Protein AF-A0A6A6XU11-F1 (afdb_monomer)

Solvent-accessible surface area (backbone atoms only — not comparable to full-atom values): 5504 Å² total; per-residue (Å²): 134,88,88,62,97,58,97,69,97,57,84,58,50,97,93,47,85,84,81,89,80,61,75,74,40,26,73,40,48,65,50,73,58,97,88,42,81,41,68,56,31,68,70,41,20,57,46,39,59,52,51,56,60,64,49,46,58,41,48,76,72,59,78,46,75,78,77,90,79,84,86,60,70,72,63,73,80,48,43,88,94,106

Sequence (82 aa):
QVVTLLPTDAWPRKDVEAIAVLAYTTFGEAFSIFGIEFPPMTSHFNFGVKFWKQCSEPLTSGQINTHPVALRSGGLSGIPNG

pLDDT: mean 91.04, std 8.43, range [54.69, 97.81]

Organism: NCBI:txid1314802

Mean predicted aligned error: 6.32 Å

Radius of gyration: 18.17 Å; Cα contacts (8 Å, |Δi|>4): 49; chains: 1; bounding box: 36×34×47 Å

Structure (mmCIF, N/CA/C/O backbone):
data_AF-A0A6A6XU11-F1
#
_entry.id   AF-A0A6A6XU11-F1
#
loop_
_atom_site.group_PDB
_atom_site.id
_atom_site.type_symbol
_atom_site.label_atom_id
_atom_site.label_alt_id
_atom_site.label_comp_id
_atom_site.label_asym_id
_atom_site.label_entity_id
_atom_site.label_seq_id
_atom_site.pdbx_PDB_ins_code
_atom_site.Cartn_x
_atom_site.Cartn_y
_atom_site.Cartn_z
_atom_site.occupancy
_atom_site.B_iso_or_equiv
_atom_site.auth_seq_id
_atom_site.auth_comp_id
_atom_site.auth_asym_id
_atom_site.auth_atom_id
_atom_site.pdbx_PDB_model_num
ATOM 1 N N . GLN A 1 1 ? 7.589 -25.373 -6.910 1.00 56.62 1 GLN A N 1
ATOM 2 C CA . GLN A 1 1 ? 6.238 -25.323 -7.506 1.00 56.62 1 GLN A CA 1
ATOM 3 C C . GLN A 1 1 ? 5.756 -23.890 -7.392 1.00 56.62 1 GLN A C 1
ATOM 5 O O . GLN A 1 1 ? 5.764 -23.365 -6.287 1.00 56.62 1 GLN A O 1
ATOM 10 N N . VAL A 1 2 ? 5.450 -23.223 -8.503 1.00 62.69 2 VAL A N 1
ATOM 11 C CA . VAL A 1 2 ? 4.899 -21.864 -8.440 1.00 62.69 2 VAL A CA 1
ATOM 12 C C . VAL A 1 2 ? 3.405 -21.997 -8.174 1.00 62.69 2 VAL A C 1
ATOM 14 O O . VAL A 1 2 ? 2.704 -22.666 -8.929 1.00 62.69 2 VAL A O 1
ATOM 17 N N . VAL A 1 3 ? 2.931 -21.402 -7.083 1.00 67.88 3 VAL A N 1
ATOM 18 C CA . VAL A 1 3 ? 1.501 -21.351 -6.776 1.00 67.88 3 VAL A CA 1
ATOM 19 C C . VAL A 1 3 ? 0.928 -20.139 -7.495 1.00 67.88 3 VAL A C 1
ATOM 21 O O . VAL A 1 3 ? 1.271 -19.001 -7.188 1.00 67.88 3 VAL A O 1
ATOM 24 N N . THR A 1 4 ? 0.082 -20.393 -8.481 1.00 80.44 4 THR A N 1
ATOM 25 C CA . THR A 1 4 ? -0.689 -19.372 -9.194 1.00 80.44 4 THR A CA 1
ATOM 26 C C . THR A 1 4 ? -2.165 -19.727 -9.085 1.00 80.44 4 THR A C 1
ATOM 28 O O . THR A 1 4 ? -2.506 -20.892 -8.889 1.00 80.44 4 THR A O 1
ATOM 31 N N . LEU A 1 5 ? -3.047 -18.724 -9.148 1.00 82.50 5 LEU A N 1
ATOM 32 C CA . LEU A 1 5 ? -4.489 -18.947 -8.995 1.00 82.50 5 LEU A CA 1
ATOM 33 C C . LEU A 1 5 ? -5.062 -19.803 -10.137 1.00 82.50 5 LEU A C 1
ATOM 35 O O . LEU A 1 5 ? -5.937 -20.632 -9.909 1.00 82.50 5 LEU A O 1
ATOM 39 N N . LEU A 1 6 ? -4.562 -19.595 -11.357 1.00 85.62 6 LEU A N 1
ATOM 40 C CA . LEU A 1 6 ? -4.940 -20.336 -12.558 1.00 85.62 6 LEU A CA 1
ATOM 41 C C . LEU A 1 6 ? -3.729 -21.128 -13.066 1.00 85.62 6 LEU A C 1
ATOM 43 O O . LEU A 1 6 ? -2.617 -20.613 -12.946 1.00 85.62 6 LEU A O 1
ATOM 47 N N . PRO A 1 7 ? -3.911 -22.325 -13.660 1.00 85.62 7 PRO A N 1
ATOM 48 C CA . PRO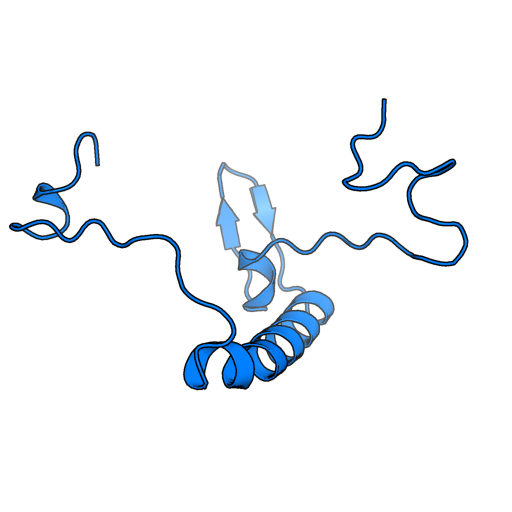 A 1 7 ? -2.812 -23.079 -14.257 1.00 85.62 7 PRO A CA 1
ATOM 49 C C . PRO A 1 7 ? -1.985 -22.211 -15.213 1.00 85.62 7 PRO A C 1
ATOM 51 O O . PRO A 1 7 ? -2.539 -21.522 -16.068 1.00 85.62 7 PRO A O 1
ATOM 54 N N . THR A 1 8 ? -0.662 -22.241 -15.062 1.00 83.44 8 THR A N 1
ATOM 55 C CA . THR A 1 8 ? 0.273 -21.489 -15.905 1.00 83.44 8 THR A CA 1
ATOM 56 C C . THR A 1 8 ? 1.506 -22.327 -16.207 1.00 83.44 8 THR A C 1
ATOM 58 O O . THR A 1 8 ? 1.986 -23.068 -15.347 1.00 83.44 8 THR A O 1
ATOM 61 N N . ASP A 1 9 ? 2.053 -22.155 -17.408 1.00 87.06 9 ASP A N 1
ATOM 62 C CA . ASP A 1 9 ? 3.275 -22.838 -17.846 1.00 87.06 9 ASP A CA 1
ATOM 63 C C . ASP A 1 9 ? 4.552 -22.134 -17.349 1.00 87.06 9 ASP A C 1
ATOM 65 O O . ASP A 1 9 ? 5.632 -22.723 -17.344 1.00 87.06 9 ASP A 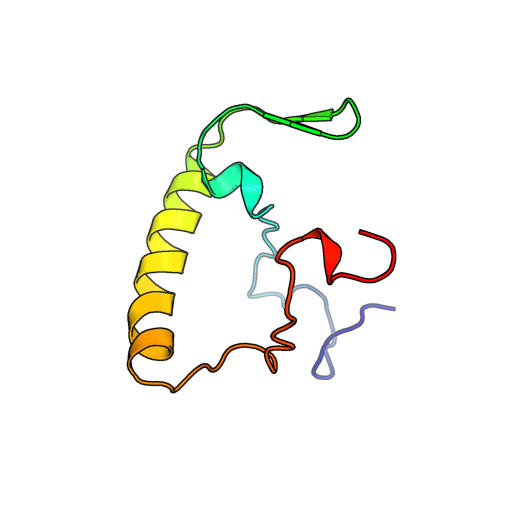O 1
ATOM 69 N N . ALA A 1 10 ? 4.451 -20.860 -16.943 1.00 87.44 10 ALA A N 1
ATOM 70 C CA . ALA A 1 10 ? 5.575 -20.047 -16.471 1.00 87.44 10 ALA A CA 1
ATOM 71 C C . ALA A 1 10 ? 5.140 -18.966 -15.465 1.00 87.44 10 ALA A C 1
ATOM 73 O O . ALA A 1 10 ? 3.977 -18.548 -15.441 1.00 87.44 10 ALA A O 1
ATOM 74 N N . TRP A 1 11 ? 6.092 -18.494 -14.652 1.00 85.38 11 TRP A N 1
ATOM 75 C CA . TRP A 1 11 ? 5.908 -17.356 -13.751 1.00 85.38 11 TRP A CA 1
ATOM 76 C C . TRP A 1 11 ? 7.126 -16.417 -13.746 1.00 85.38 11 TRP A C 1
ATOM 78 O O . TRP A 1 11 ? 8.233 -16.887 -13.471 1.00 85.38 11 TRP A O 1
ATOM 88 N N . PRO A 1 12 ? 6.927 -15.107 -13.992 1.00 90.00 12 PRO A N 1
ATOM 89 C CA . PRO A 1 12 ? 5.684 -14.506 -14.490 1.00 90.00 12 PRO A CA 1
ATOM 90 C C . PRO A 1 12 ? 5.335 -15.013 -15.904 1.00 90.00 12 PRO A C 1
ATOM 92 O O . PRO A 1 12 ? 6.102 -15.752 -16.525 1.00 90.00 12 PRO A O 1
ATOM 95 N N . ARG A 1 13 ? 4.154 -14.650 -16.422 1.00 88.69 13 ARG A N 1
ATOM 96 C CA . ARG A 1 13 ? 3.858 -14.875 -17.847 1.00 88.69 13 ARG A CA 1
ATOM 97 C C . ARG A 1 13 ? 4.894 -14.131 -18.701 1.00 88.69 13 ARG A C 1
ATOM 99 O O . ARG A 1 13 ? 5.404 -13.101 -18.279 1.00 88.69 13 ARG A O 1
ATOM 106 N N . LYS A 1 14 ? 5.194 -14.630 -19.905 1.00 89.69 14 LYS A N 1
ATOM 107 C CA . LYS A 1 14 ? 6.239 -14.057 -20.785 1.00 89.69 14 LYS A CA 1
ATOM 108 C C . LYS A 1 14 ? 5.990 -12.592 -21.172 1.00 89.69 14 LYS A C 1
ATOM 110 O O . LYS A 1 14 ? 6.931 -11.896 -21.530 1.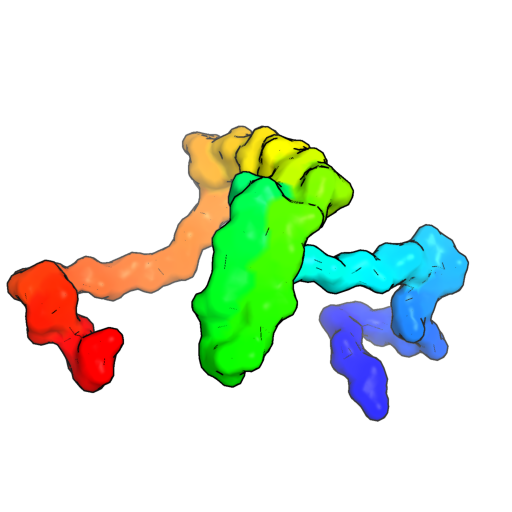00 89.69 14 LYS A O 1
ATOM 115 N N . ASP A 1 15 ? 4.736 -12.154 -21.125 1.00 91.19 15 ASP A N 1
ATOM 116 C CA . ASP A 1 15 ? 4.261 -10.801 -21.419 1.00 91.19 15 ASP A CA 1
ATOM 117 C C . ASP A 1 15 ? 4.110 -9.920 -20.164 1.00 91.19 15 ASP A C 1
ATOM 119 O O . ASP A 1 15 ? 3.597 -8.807 -20.255 1.00 91.19 15 ASP A O 1
ATOM 123 N N . VAL A 1 16 ? 4.521 -10.405 -18.987 1.00 89.81 16 VAL A N 1
ATOM 124 C CA . VAL A 1 16 ? 4.327 -9.726 -17.701 1.00 89.81 16 VAL A CA 1
ATOM 125 C C . VAL A 1 16 ? 5.638 -9.632 -16.932 1.00 89.81 16 VAL A C 1
ATOM 127 O O . VAL A 1 16 ? 6.339 -10.620 -16.734 1.00 89.81 16 VAL A O 1
ATOM 130 N N . GLU A 1 17 ? 5.919 -8.445 -16.405 1.00 91.38 17 GLU A N 1
ATOM 131 C CA . GLU A 1 17 ? 6.959 -8.237 -15.402 1.00 91.38 17 GLU A CA 1
ATOM 132 C C . GLU A 1 17 ? 6.348 -8.300 -13.995 1.00 91.38 17 GLU A C 1
ATOM 134 O O . GLU A 1 17 ? 5.351 -7.636 -13.704 1.00 91.38 17 GLU A O 1
ATOM 139 N N . ALA A 1 18 ? 6.933 -9.113 -13.112 1.00 89.69 18 ALA A N 1
ATOM 140 C CA . ALA A 1 18 ? 6.522 -9.180 -11.714 1.00 89.69 18 ALA A CA 1
ATOM 141 C C . ALA A 1 18 ? 7.306 -8.155 -10.889 1.00 89.69 18 ALA A C 1
ATOM 143 O O . ALA A 1 18 ? 8.510 -8.305 -10.688 1.00 89.69 18 ALA A O 1
ATOM 144 N N . ILE A 1 19 ? 6.605 -7.149 -10.370 1.00 91.19 19 ILE A N 1
ATOM 145 C CA . ILE A 1 19 ? 7.174 -6.119 -9.498 1.00 91.19 19 ILE A CA 1
ATOM 146 C C . ILE A 1 19 ? 6.576 -6.284 -8.103 1.00 91.19 19 ILE A C 1
ATOM 148 O O . ILE A 1 19 ? 5.356 -6.337 -7.942 1.00 91.19 19 ILE A O 1
ATOM 152 N N . ALA A 1 20 ? 7.435 -6.354 -7.089 1.00 91.38 20 ALA A N 1
ATOM 153 C CA . ALA A 1 20 ? 7.021 -6.379 -5.693 1.00 91.38 20 ALA A CA 1
ATOM 154 C C . ALA A 1 20 ? 7.132 -4.974 -5.089 1.00 91.38 20 ALA A C 1
ATOM 156 O O . ALA A 1 20 ? 8.196 -4.360 -5.128 1.00 91.38 20 ALA A O 1
ATOM 157 N N . VAL A 1 21 ? 6.041 -4.488 -4.494 1.00 94.62 21 VAL A N 1
ATOM 158 C CA . VAL A 1 21 ? 6.002 -3.217 -3.761 1.00 94.62 21 VAL A CA 1
ATOM 159 C C . VAL A 1 21 ? 5.566 -3.497 -2.328 1.00 94.62 21 VAL A C 1
ATOM 161 O O . VAL A 1 21 ? 4.475 -4.011 -2.091 1.00 94.62 21 VAL A O 1
ATOM 164 N N . LEU A 1 22 ? 6.412 -3.146 -1.360 1.00 94.19 22 LEU A N 1
ATOM 165 C CA . LEU A 1 22 ? 6.053 -3.206 0.055 1.00 94.19 22 LEU A CA 1
ATOM 166 C C . LEU A 1 22 ? 5.183 -1.995 0.405 1.00 94.19 22 LEU A C 1
ATOM 168 O O . LEU A 1 22 ? 5.626 -0.863 0.231 1.00 94.19 22 LEU A O 1
ATOM 172 N N . ALA A 1 23 ? 3.980 -2.207 0.945 1.00 94.81 23 ALA A N 1
ATOM 173 C CA . ALA A 1 23 ? 3.013 -1.131 1.193 1.00 94.81 23 ALA A CA 1
ATOM 174 C C . ALA A 1 23 ? 3.611 0.085 1.935 1.00 94.81 23 ALA A C 1
ATOM 176 O O . ALA A 1 23 ? 3.402 1.217 1.511 1.00 94.81 23 ALA A O 1
ATOM 177 N N . TYR A 1 24 ? 4.439 -0.136 2.963 1.00 95.25 24 TYR A N 1
ATOM 178 C CA . TYR A 1 24 ? 5.077 0.940 3.737 1.00 95.25 24 TYR A CA 1
ATOM 179 C C . TYR A 1 24 ? 6.020 1.833 2.917 1.00 95.25 24 TYR A C 1
ATOM 181 O O . TYR A 1 24 ? 6.080 3.036 3.137 1.00 95.25 24 TYR A O 1
ATOM 189 N N . THR A 1 25 ? 6.701 1.285 1.907 1.00 96.44 25 THR A N 1
ATOM 190 C CA . THR A 1 25 ? 7.589 2.080 1.032 1.00 96.44 25 THR A CA 1
ATOM 191 C C . THR A 1 25 ? 6.821 3.037 0.113 1.00 96.44 25 THR A C 1
ATOM 193 O O . THR A 1 25 ? 7.409 3.960 -0.450 1.00 96.44 25 THR A O 1
ATOM 196 N N . THR A 1 26 ? 5.501 2.863 -0.029 1.00 97.19 26 THR A N 1
ATOM 197 C CA . THR A 1 26 ? 4.659 3.759 -0.838 1.00 97.19 26 THR A CA 1
ATOM 198 C C . THR A 1 26 ? 4.413 5.117 -0.184 1.00 97.19 26 THR A C 1
ATOM 200 O O . THR A 1 26 ? 3.935 6.029 -0.852 1.00 97.19 26 THR A O 1
ATOM 203 N N . PHE A 1 27 ? 4.790 5.292 1.086 1.00 95.75 27 PHE A N 1
ATOM 204 C CA . PHE A 1 27 ? 4.769 6.600 1.741 1.00 95.75 27 PHE A CA 1
ATOM 205 C C . PHE A 1 27 ? 5.886 7.527 1.248 1.00 95.75 27 PHE A C 1
ATOM 207 O O . PHE A 1 27 ? 5.789 8.735 1.424 1.00 95.75 27 PHE A O 1
ATOM 214 N N . GLY A 1 28 ? 6.909 6.992 0.569 1.00 95.69 28 GLY A N 1
ATOM 215 C CA . GLY A 1 28 ? 8.011 7.800 0.039 1.00 95.69 28 GLY A CA 1
ATOM 216 C C . GLY A 1 28 ? 8.960 8.331 1.116 1.00 95.69 28 GLY A C 1
ATOM 217 O O . GLY A 1 28 ? 9.764 9.209 0.826 1.00 95.69 28 GLY A O 1
ATOM 218 N N . GLU A 1 29 ? 8.888 7.790 2.330 1.00 96.81 29 GLU A N 1
ATOM 219 C CA . GLU A 1 29 ? 9.721 8.156 3.473 1.00 96.81 29 GLU A CA 1
ATOM 220 C C . GLU A 1 29 ? 10.654 7.002 3.853 1.00 96.81 29 GLU A C 1
ATOM 222 O O . GLU A 1 29 ? 10.387 5.837 3.546 1.00 96.81 29 GLU A O 1
ATOM 227 N N . ALA A 1 30 ? 11.761 7.335 4.515 1.00 97.19 30 ALA A N 1
ATOM 228 C CA . ALA A 1 30 ? 12.647 6.332 5.085 1.00 97.19 30 ALA A CA 1
ATOM 229 C C . ALA A 1 30 ? 11.992 5.705 6.321 1.00 97.19 30 ALA A C 1
ATOM 231 O O . ALA A 1 30 ? 11.390 6.420 7.123 1.00 97.19 30 ALA A O 1
ATOM 232 N N . PHE A 1 31 ? 12.146 4.398 6.516 1.00 95.44 31 PHE A N 1
ATOM 233 C CA . PHE A 1 31 ? 11.724 3.746 7.755 1.00 95.44 31 PHE A CA 1
ATOM 234 C C . PHE A 1 31 ? 12.597 2.535 8.082 1.00 95.44 31 PHE A C 1
ATOM 236 O O . PHE A 1 31 ? 13.228 1.955 7.203 1.00 95.44 31 PHE A O 1
ATOM 243 N N . SER A 1 32 ? 12.585 2.137 9.353 1.00 96.06 32 SER A N 1
ATOM 244 C CA . SER A 1 32 ? 13.284 0.952 9.847 1.00 96.06 32 SER A CA 1
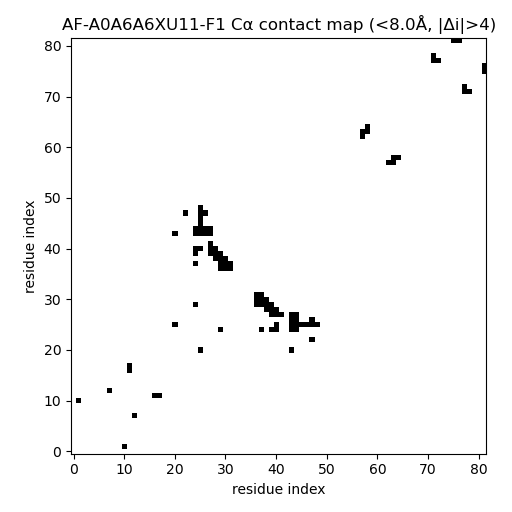ATOM 245 C C . SER A 1 32 ? 12.290 -0.036 10.440 1.00 96.06 32 SER A C 1
ATOM 247 O O . SER A 1 32 ? 11.391 0.354 11.190 1.00 96.06 32 SER A O 1
ATOM 249 N N . ILE A 1 33 ? 12.432 -1.320 10.116 1.00 94.31 33 ILE A N 1
ATOM 250 C CA . ILE A 1 33 ? 11.633 -2.389 10.723 1.00 94.31 33 ILE A CA 1
ATOM 251 C C . ILE A 1 33 ? 12.486 -3.646 10.892 1.00 94.31 33 ILE A C 1
ATOM 253 O O . ILE A 1 33 ? 13.205 -4.046 9.983 1.00 94.31 33 ILE A O 1
ATOM 257 N N . PHE A 1 34 ? 12.438 -4.261 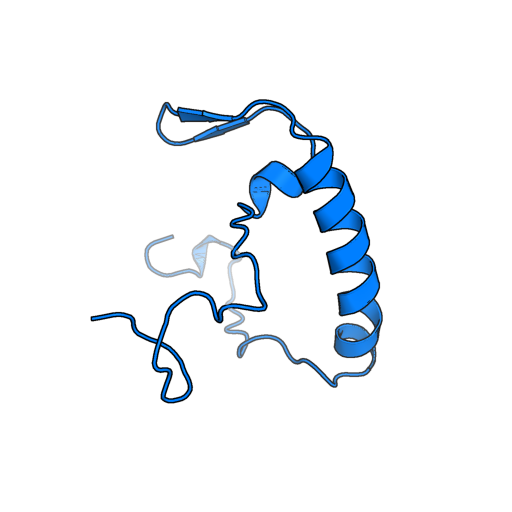12.077 1.00 93.94 34 PHE A N 1
ATOM 258 C CA . PHE A 1 34 ? 13.251 -5.438 12.426 1.00 93.94 34 PHE A CA 1
ATOM 259 C C . PHE A 1 34 ? 14.764 -5.265 12.159 1.00 93.94 34 PHE A C 1
ATOM 261 O O . PHE A 1 34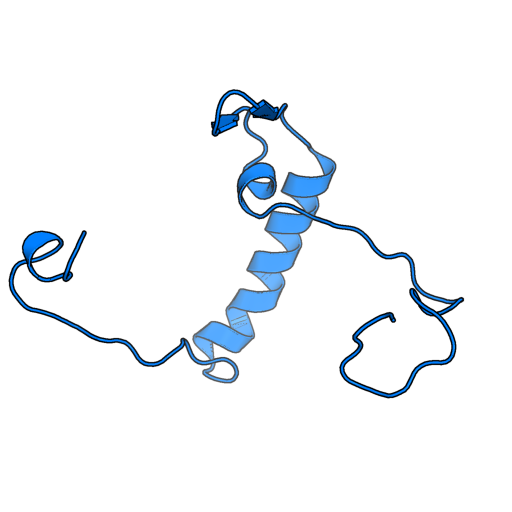 ? 15.449 -6.225 11.819 1.00 93.94 34 PHE A O 1
ATOM 268 N N . GLY A 1 35 ? 15.286 -4.040 12.303 1.00 95.38 35 GLY A N 1
ATOM 269 C CA . GLY A 1 35 ? 16.692 -3.713 12.029 1.00 95.38 35 GLY A CA 1
ATOM 270 C C . GLY A 1 35 ? 17.044 -3.603 10.541 1.00 95.38 35 GLY A C 1
ATOM 271 O O . GLY A 1 35 ? 18.224 -3.550 10.202 1.00 95.38 35 GLY A O 1
ATOM 272 N N . ILE A 1 36 ? 16.046 -3.589 9.654 1.00 95.88 36 ILE A N 1
ATOM 273 C CA . ILE A 1 36 ? 16.211 -3.379 8.215 1.00 95.88 36 ILE A CA 1
ATOM 274 C C . ILE A 1 36 ? 15.827 -1.939 7.890 1.00 95.88 36 ILE A C 1
ATOM 276 O O . ILE A 1 36 ? 14.695 -1.526 8.140 1.00 95.88 36 ILE A O 1
ATOM 280 N N . GLU A 1 37 ? 16.761 -1.210 7.286 1.00 97.19 37 GLU A N 1
ATOM 281 C CA . GLU A 1 37 ? 16.553 0.155 6.809 1.00 97.19 37 GLU A CA 1
ATOM 282 C C . GLU A 1 37 ? 15.978 0.161 5.390 1.00 97.19 37 GLU A C 1
ATOM 284 O O . GLU A 1 37 ? 16.527 -0.450 4.469 1.00 97.19 37 GLU A O 1
ATOM 289 N N . PHE A 1 38 ? 14.892 0.903 5.204 1.00 96.88 38 PHE A N 1
ATOM 290 C CA . PHE A 1 38 ? 14.263 1.144 3.914 1.00 96.88 38 PHE A CA 1
ATOM 291 C C . PHE A 1 38 ? 14.431 2.621 3.544 1.00 96.88 38 PHE A C 1
ATOM 293 O O . PHE A 1 38 ? 13.924 3.484 4.263 1.00 96.88 38 PHE A O 1
ATOM 300 N N . PRO A 1 39 ? 15.124 2.948 2.438 1.00 97.50 39 PRO A N 1
ATOM 301 C CA . PRO A 1 39 ? 15.246 4.327 1.984 1.00 97.50 39 PRO A CA 1
ATOM 302 C C . PRO A 1 39 ? 13.942 4.823 1.330 1.00 97.50 39 PRO A C 1
ATOM 304 O O . PRO A 1 39 ? 13.104 4.014 0.921 1.00 97.50 39 PRO A O 1
ATOM 307 N N . PRO A 1 40 ? 13.793 6.144 1.136 1.00 97.62 40 PRO A N 1
ATOM 308 C CA . PRO A 1 40 ? 12.740 6.711 0.302 1.00 97.62 40 PRO A CA 1
ATOM 309 C C . PRO A 1 40 ? 12.798 6.155 -1.126 1.00 97.62 40 PRO A C 1
ATOM 311 O O . PRO A 1 40 ? 13.851 6.163 -1.765 1.00 97.62 40 PRO A O 1
ATOM 314 N N . MET A 1 41 ? 11.659 5.707 -1.655 1.00 97.00 41 MET A N 1
ATOM 315 C CA . MET A 1 41 ? 11.562 5.139 -3.004 1.00 97.00 41 MET A CA 1
ATOM 316 C C . MET A 1 41 ? 10.508 5.883 -3.828 1.00 97.00 41 MET A C 1
ATOM 318 O O . MET A 1 41 ? 9.314 5.594 -3.752 1.00 97.00 41 MET A O 1
ATOM 322 N N . THR A 1 42 ? 10.943 6.831 -4.663 1.00 97.38 42 THR A N 1
ATOM 323 C CA . THR A 1 42 ? 10.040 7.657 -5.491 1.00 97.38 42 THR A CA 1
ATOM 324 C C . THR A 1 42 ? 9.162 6.823 -6.430 1.00 97.38 42 THR A C 1
ATOM 326 O O . THR A 1 42 ? 7.998 7.158 -6.651 1.00 97.38 42 THR A O 1
ATOM 329 N N . SER A 1 43 ? 9.680 5.714 -6.968 1.00 96.56 43 SER A N 1
ATOM 330 C CA . SER A 1 43 ? 8.902 4.788 -7.802 1.00 96.56 43 SER A CA 1
ATOM 331 C C . SER A 1 43 ? 7.733 4.165 -7.030 1.00 96.56 43 SER A C 1
ATOM 333 O O . SER A 1 43 ? 6.620 4.102 -7.554 1.00 96.56 43 SER A O 1
ATOM 335 N N . HIS A 1 44 ? 7.957 3.768 -5.775 1.00 97.44 44 HIS A N 1
ATOM 336 C CA . HIS A 1 44 ? 6.936 3.165 -4.916 1.00 97.44 44 HIS A CA 1
ATOM 337 C C . HIS A 1 44 ? 5.913 4.203 -4.453 1.00 97.44 44 HIS A C 1
ATOM 339 O O . HIS A 1 44 ? 4.719 3.911 -4.445 1.00 97.44 44 HIS A O 1
ATOM 345 N N . PHE A 1 45 ? 6.351 5.428 -4.153 1.00 97.75 45 PHE A N 1
ATOM 346 C CA . PHE A 1 45 ? 5.449 6.548 -3.877 1.00 97.75 45 PHE A CA 1
ATOM 347 C C . PHE A 1 45 ? 4.496 6.813 -5.050 1.00 97.75 45 PHE A C 1
ATOM 349 O O . PHE A 1 45 ? 3.274 6.803 -4.894 1.00 97.75 45 PHE A O 1
ATOM 356 N N . ASN A 1 46 ? 5.047 6.957 -6.259 1.00 97.81 46 ASN A N 1
ATOM 357 C CA . ASN A 1 46 ? 4.254 7.185 -7.466 1.00 97.81 46 ASN A CA 1
ATOM 358 C C . ASN A 1 46 ? 3.284 6.029 -7.753 1.00 97.81 46 ASN A C 1
ATOM 360 O O . ASN A 1 46 ? 2.172 6.263 -8.235 1.00 97.81 46 ASN A O 1
ATOM 364 N N . PHE A 1 47 ? 3.689 4.789 -7.464 1.00 96.88 47 PHE A N 1
ATOM 365 C CA . PHE A 1 47 ? 2.802 3.631 -7.533 1.00 96.88 47 PHE A CA 1
ATOM 366 C C . PHE A 1 47 ? 1.662 3.734 -6.511 1.00 96.88 47 PHE A C 1
ATOM 368 O O . PHE A 1 47 ? 0.503 3.601 -6.896 1.00 96.88 47 PHE A O 1
ATOM 375 N N . GLY A 1 48 ? 1.965 4.038 -5.245 1.00 97.06 48 GLY A N 1
ATOM 376 C CA . GLY A 1 48 ? 0.973 4.192 -4.179 1.00 97.06 48 GLY A CA 1
ATOM 377 C C . GLY A 1 48 ? -0.091 5.240 -4.498 1.00 97.06 48 GLY A C 1
ATOM 378 O O . GLY A 1 48 ? -1.282 4.959 -4.381 1.00 97.06 48 GLY A O 1
ATOM 379 N N . VAL A 1 49 ? 0.318 6.414 -4.991 1.00 97.44 49 VAL A N 1
ATOM 380 C CA . VAL A 1 49 ? -0.612 7.474 -5.424 1.00 97.44 49 VAL A CA 1
ATOM 381 C C . VAL A 1 49 ? -1.581 6.960 -6.494 1.00 97.44 49 VAL A C 1
ATOM 383 O O . VAL A 1 49 ? -2.789 7.194 -6.407 1.00 97.44 49 VAL A O 1
ATOM 386 N N . LYS A 1 50 ? -1.073 6.240 -7.503 1.00 97.12 50 LYS A N 1
ATOM 387 C CA . LYS A 1 50 ? -1.907 5.661 -8.569 1.00 97.12 50 LYS A CA 1
ATOM 388 C C . LYS A 1 50 ? -2.840 4.577 -8.030 1.00 97.12 50 LYS A C 1
ATOM 390 O O . LYS A 1 50 ? -4.028 4.609 -8.344 1.00 97.12 50 LYS A O 1
ATOM 395 N N . PHE A 1 51 ? -2.317 3.671 -7.208 1.00 95.81 51 PHE A N 1
ATOM 396 C CA . PHE A 1 51 ? -3.063 2.569 -6.606 1.00 95.81 51 PHE A CA 1
ATOM 397 C C . PHE A 1 51 ? -4.250 3.082 -5.785 1.00 95.81 51 PHE A C 1
ATOM 399 O O . PHE A 1 51 ? -5.393 2.735 -6.069 1.00 95.81 51 PHE A O 1
ATOM 406 N N . TRP A 1 52 ? -4.012 3.989 -4.833 1.00 95.06 52 TRP A N 1
ATOM 407 C CA . TRP A 1 52 ? -5.080 4.523 -3.983 1.00 95.06 52 TRP A CA 1
ATOM 408 C C . TRP A 1 52 ? -6.116 5.324 -4.767 1.00 95.06 52 TRP A C 1
ATOM 410 O O . TRP A 1 52 ? -7.312 5.220 -4.489 1.00 95.06 52 TRP A O 1
ATOM 420 N N . LYS A 1 53 ? -5.685 6.065 -5.797 1.00 96.62 53 LYS A N 1
ATOM 421 C CA . LYS A 1 53 ? -6.613 6.741 -6.708 1.00 96.62 53 LYS A CA 1
ATOM 422 C C . LYS A 1 53 ? -7.531 5.736 -7.410 1.00 96.62 53 LYS A C 1
ATOM 424 O O . LYS A 1 53 ? -8.737 5.955 -7.441 1.00 96.62 53 LYS A O 1
ATOM 429 N N . GLN A 1 54 ? -6.990 4.634 -7.929 1.00 96.31 54 GLN A N 1
ATOM 430 C CA . GLN A 1 54 ? -7.774 3.595 -8.609 1.00 96.31 54 GLN A CA 1
ATOM 431 C C . GLN A 1 54 ? -8.696 2.819 -7.662 1.00 96.31 54 GLN A C 1
ATOM 433 O O . GLN A 1 54 ? -9.813 2.487 -8.044 1.00 96.31 54 GLN A O 1
ATOM 438 N N . CYS A 1 55 ? -8.266 2.552 -6.428 1.00 95.69 55 CYS A N 1
ATOM 439 C CA . CYS A 1 55 ? -9.082 1.834 -5.448 1.00 95.69 55 CYS A CA 1
ATOM 440 C C . CYS A 1 55 ? -10.216 2.681 -4.856 1.00 95.69 55 CYS A C 1
ATOM 442 O O . CYS A 1 55 ? -11.170 2.114 -4.328 1.00 95.69 55 CYS A O 1
ATOM 444 N N . SER A 1 56 ? -10.129 4.013 -4.931 1.00 95.19 56 SER A N 1
ATOM 445 C CA . SER A 1 56 ? -11.093 4.908 -4.283 1.00 95.19 56 SER A CA 1
ATOM 446 C C . SER A 1 56 ? -12.538 4.676 -4.737 1.00 95.19 56 SER A C 1
ATOM 448 O O . SER A 1 56 ? -13.410 4.508 -3.892 1.00 95.19 56 SER A O 1
ATOM 450 N N . GLU A 1 57 ? -12.795 4.598 -6.043 1.00 95.31 57 GLU A N 1
ATOM 451 C CA . GLU A 1 57 ? -14.145 4.417 -6.588 1.00 95.31 57 GLU A CA 1
ATOM 452 C C . GLU A 1 57 ? -14.744 3.029 -6.282 1.00 95.31 57 GLU A C 1
ATOM 454 O O . GLU A 1 57 ? -15.868 2.975 -5.777 1.00 95.31 57 GLU A O 1
ATOM 459 N N . PRO A 1 58 ? -14.046 1.894 -6.493 1.00 96.56 58 PRO A N 1
ATOM 460 C CA . PRO A 1 58 ? -14.577 0.585 -6.111 1.00 96.56 58 PRO A CA 1
ATOM 461 C C . PRO A 1 58 ? -14.892 0.462 -4.616 1.00 96.56 58 PRO A C 1
ATOM 463 O O . PRO A 1 58 ? -15.852 -0.216 -4.247 1.00 96.56 58 PRO A O 1
ATOM 466 N N . LEU A 1 59 ? -14.107 1.122 -3.755 1.00 95.00 59 LEU A N 1
ATOM 467 C CA . LEU A 1 59 ? -14.349 1.148 -2.312 1.00 95.00 59 LEU A CA 1
ATOM 468 C C . LEU A 1 59 ? -15.571 2.002 -1.951 1.00 95.00 59 LEU A C 1
ATOM 470 O O . LEU A 1 59 ? -16.407 1.564 -1.165 1.00 95.00 59 LEU A O 1
ATOM 474 N N . THR A 1 60 ? -15.708 3.204 -2.519 1.00 95.50 60 THR A N 1
ATOM 475 C CA . THR A 1 60 ? -16.827 4.107 -2.188 1.00 95.50 60 THR A CA 1
ATOM 476 C C . THR A 1 60 ? -18.152 3.670 -2.803 1.00 95.50 60 THR A C 1
ATOM 478 O O . THR A 1 60 ? -19.204 3.925 -2.222 1.00 95.50 60 THR A O 1
ATOM 481 N N . SER A 1 61 ? -18.115 2.987 -3.947 1.00 96.75 61 SER A N 1
ATOM 482 C CA . SER A 1 61 ? -19.300 2.419 -4.602 1.00 96.75 61 SER A CA 1
ATOM 483 C C . SER A 1 61 ? -19.727 1.056 -4.042 1.00 96.75 61 SER A C 1
ATOM 485 O O . SER A 1 61 ? -20.783 0.552 -4.421 1.00 96.75 61 SER A O 1
ATOM 487 N N . GLY A 1 62 ? -18.933 0.446 -3.153 1.00 95.38 62 GLY A N 1
ATOM 488 C CA . GLY A 1 62 ? -19.229 -0.861 -2.554 1.00 95.38 62 GLY A CA 1
ATOM 489 C C . GLY A 1 62 ? -18.972 -2.066 -3.469 1.00 95.38 62 GLY A C 1
ATOM 490 O O . GLY A 1 62 ? -19.380 -3.181 -3.139 1.00 95.38 62 GLY A O 1
ATOM 491 N N . GLN A 1 63 ? -18.286 -1.876 -4.603 1.00 97.06 63 GLN A N 1
ATOM 492 C CA . GLN A 1 63 ? -17.832 -2.975 -5.470 1.00 97.06 63 GLN A CA 1
ATOM 493 C C . GLN A 1 63 ? -16.771 -3.840 -4.778 1.00 97.06 63 GLN A C 1
ATOM 495 O O . GLN A 1 63 ? -16.703 -5.048 -5.004 1.00 97.06 63 GLN A O 1
ATOM 500 N N . ILE A 1 64 ? -15.954 -3.221 -3.922 1.00 95.69 64 ILE A N 1
ATOM 501 C CA . ILE A 1 64 ? -15.008 -3.899 -3.038 1.00 95.69 64 ILE A CA 1
ATOM 502 C C . ILE A 1 64 ? -15.426 -3.620 -1.598 1.00 95.69 64 ILE A C 1
ATOM 504 O O . ILE A 1 64 ? -15.517 -2.468 -1.183 1.00 95.69 64 ILE A O 1
ATOM 508 N N . ASN A 1 65 ? -15.638 -4.687 -0.831 1.00 92.94 65 ASN A N 1
ATOM 509 C CA . ASN A 1 65 ? -15.968 -4.612 0.587 1.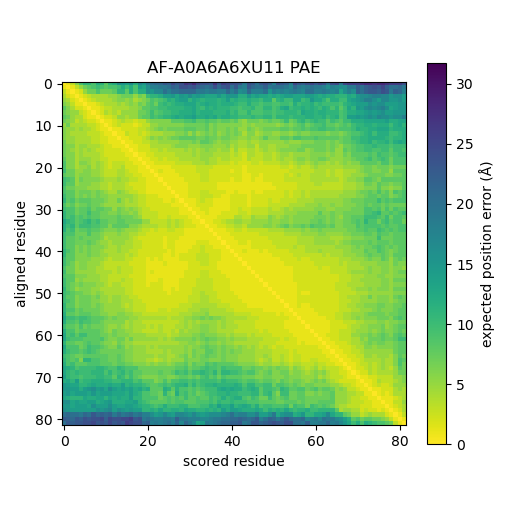00 92.94 65 ASN A CA 1
ATOM 510 C C . ASN A 1 65 ? -14.763 -5.016 1.434 1.00 92.94 65 ASN A C 1
ATOM 512 O O . ASN A 1 65 ? -13.951 -5.855 1.034 1.00 92.94 65 ASN A O 1
ATOM 516 N N . THR A 1 66 ? -14.655 -4.426 2.622 1.00 92.31 66 THR A N 1
ATOM 517 C CA . THR A 1 66 ? -13.663 -4.847 3.610 1.00 92.31 66 THR A CA 1
ATOM 518 C C . THR A 1 66 ? -13.953 -6.270 4.087 1.00 92.31 66 THR A C 1
ATOM 520 O O . THR A 1 66 ? -15.068 -6.785 3.976 1.00 92.31 66 THR A O 1
ATOM 523 N N . HIS A 1 67 ? -12.936 -6.924 4.647 1.00 91.69 67 HIS A N 1
ATOM 524 C CA . HIS A 1 67 ? -13.145 -8.172 5.374 1.00 91.69 67 HIS A CA 1
ATOM 525 C C . HIS A 1 67 ? -14.118 -7.939 6.552 1.00 91.69 67 HIS A C 1
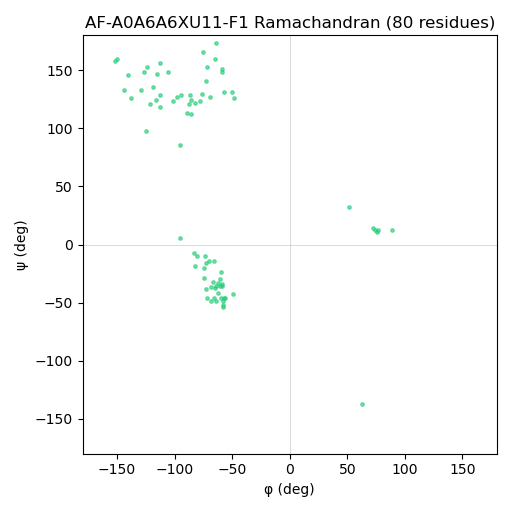ATOM 527 O O . HIS A 1 67 ? -14.116 -6.831 7.101 1.00 91.69 67 HIS A O 1
ATOM 533 N N . PRO A 1 68 ? -14.936 -8.935 6.959 1.00 92.62 68 PRO A N 1
ATOM 534 C CA . PRO A 1 68 ? -15.874 -8.777 8.066 1.00 92.62 68 PRO A CA 1
ATOM 535 C C . PRO A 1 68 ? -15.218 -8.162 9.303 1.00 92.62 68 PRO A C 1
ATOM 537 O O . PRO A 1 68 ? -14.194 -8.639 9.795 1.00 92.62 68 PRO A O 1
ATOM 540 N N . VAL A 1 69 ? -15.815 -7.079 9.795 1.00 89.38 69 VAL A N 1
ATOM 541 C CA . VAL A 1 69 ? -15.276 -6.320 10.922 1.00 89.38 69 VAL A CA 1
ATOM 542 C C . VAL A 1 69 ? -15.748 -6.951 12.228 1.00 89.38 69 VAL A C 1
ATOM 544 O O . VAL A 1 69 ? -16.946 -7.071 12.474 1.00 89.38 69 VAL A O 1
ATOM 547 N N . ALA A 1 70 ? -14.804 -7.311 13.098 1.00 86.50 70 ALA A N 1
ATOM 548 C CA . ALA A 1 70 ? -15.085 -7.728 14.468 1.00 86.50 70 ALA A CA 1
ATOM 549 C C . ALA A 1 70 ? -14.940 -6.528 15.417 1.00 86.50 70 ALA A C 1
ATOM 551 O O . ALA A 1 70 ? -13.874 -6.305 15.992 1.00 86.50 70 ALA A O 1
ATOM 552 N N . LEU A 1 71 ? -16.008 -5.742 15.573 1.00 87.88 71 LEU A N 1
ATOM 553 C CA . LEU A 1 71 ? -16.015 -4.601 16.490 1.00 87.88 71 LEU A CA 1
ATOM 554 C C . LEU A 1 71 ? -16.154 -5.079 17.942 1.00 87.88 71 LEU A C 1
ATOM 556 O O . LEU A 1 71 ? -17.052 -5.856 18.264 1.00 87.88 71 LEU A O 1
ATOM 560 N N . ARG A 1 72 ? -15.271 -4.602 18.824 1.00 88.75 72 ARG A N 1
ATOM 561 C CA . ARG A 1 72 ? -15.235 -4.983 20.242 1.00 88.75 72 ARG A CA 1
ATOM 562 C C . ARG A 1 72 ? -15.267 -3.752 21.142 1.00 88.75 72 ARG A C 1
ATOM 564 O O . ARG A 1 72 ? -14.747 -2.697 20.786 1.00 88.75 72 ARG A O 1
ATOM 571 N N . SER A 1 73 ? -15.870 -3.893 22.319 1.00 91.25 73 SER A N 1
ATOM 572 C CA . SER A 1 73 ? -15.839 -2.868 23.365 1.00 91.25 73 SER A CA 1
ATOM 573 C C . SER A 1 73 ? -14.452 -2.769 24.008 1.00 91.25 73 SER A C 1
ATOM 575 O O . SER A 1 73 ? -13.735 -3.764 24.086 1.00 91.25 73 SER A O 1
ATOM 577 N N . GLY A 1 74 ? -14.104 -1.592 24.535 1.00 89.69 74 GLY A N 1
ATOM 578 C CA . GLY A 1 74 ? -12.857 -1.389 25.288 1.00 89.69 74 GLY A CA 1
ATOM 579 C C . GLY A 1 74 ? -11.638 -0.990 24.447 1.00 89.69 74 GLY A C 1
ATOM 580 O O . GLY A 1 74 ? -10.521 -1.012 24.956 1.00 89.69 74 GLY A O 1
ATOM 581 N N . GLY A 1 75 ? -11.823 -0.611 23.177 1.00 87.31 75 GLY A N 1
ATOM 582 C CA . GLY A 1 75 ? -10.725 -0.180 22.304 1.00 87.31 75 GLY A CA 1
ATOM 583 C C . GLY A 1 75 ? -9.704 -1.298 22.068 1.00 87.31 75 GLY A C 1
ATOM 584 O O . GLY A 1 75 ? -10.083 -2.453 21.882 1.00 87.31 75 GLY A O 1
ATOM 585 N N . LEU A 1 76 ? -8.407 -0.966 22.106 1.00 87.38 76 LEU A N 1
ATOM 586 C CA . LEU A 1 76 ? -7.324 -1.946 21.931 1.00 87.38 76 LEU A CA 1
ATOM 587 C C . LEU A 1 76 ? -7.335 -3.047 23.005 1.00 87.38 76 LEU A C 1
ATOM 589 O O . LEU A 1 76 ? -6.985 -4.184 22.710 1.00 87.38 76 LEU A O 1
ATOM 593 N N . SER A 1 77 ? -7.809 -2.756 24.222 1.00 88.62 77 SER A N 1
ATOM 594 C CA . SER A 1 77 ? -7.915 -3.752 25.299 1.00 88.62 77 SER A CA 1
ATOM 595 C C . SER A 1 77 ? -8.931 -4.863 25.009 1.00 88.62 77 SER A C 1
ATOM 597 O O . SER A 1 77 ? -8.931 -5.882 25.693 1.00 88.62 77 SER A O 1
ATOM 599 N N . GLY A 1 78 ? -9.803 -4.685 24.011 1.00 87.94 78 GLY A N 1
ATOM 600 C CA . GLY A 1 78 ? -10.752 -5.708 23.572 1.00 87.94 78 GLY A CA 1
ATOM 601 C C . GLY A 1 78 ? -10.154 -6.774 22.644 1.00 87.94 78 GLY A C 1
ATOM 602 O O . GLY A 1 78 ? -10.834 -7.769 22.357 1.00 87.94 78 GLY A O 1
ATOM 603 N N . ILE A 1 79 ? -8.923 -6.591 22.150 1.00 87.50 79 ILE A N 1
ATOM 604 C CA . ILE A 1 79 ? -8.278 -7.520 21.214 1.00 87.50 79 ILE A CA 1
ATOM 605 C C . ILE A 1 79 ? -7.532 -8.623 21.995 1.00 87.50 79 ILE A C 1
ATOM 607 O O . ILE A 1 79 ? -6.660 -8.315 22.808 1.00 87.50 79 ILE A O 1
ATOM 611 N N . PRO A 1 80 ? -7.866 -9.917 21.809 1.00 80.81 80 PRO A N 1
ATOM 612 C CA . PRO A 1 80 ? -7.202 -11.004 22.519 1.00 80.81 80 PRO A CA 1
ATOM 613 C C . PRO A 1 80 ? -5.765 -11.141 22.023 1.00 80.81 80 PRO A C 1
ATOM 615 O O . PRO A 1 80 ? -5.558 -11.351 20.833 1.00 80.81 80 PRO A O 1
ATOM 618 N N . ASN A 1 81 ? -4.809 -11.116 22.954 1.00 77.62 81 ASN A N 1
ATOM 619 C CA . ASN A 1 81 ? -3.359 -11.166 22.712 1.00 77.62 81 ASN A CA 1
ATOM 6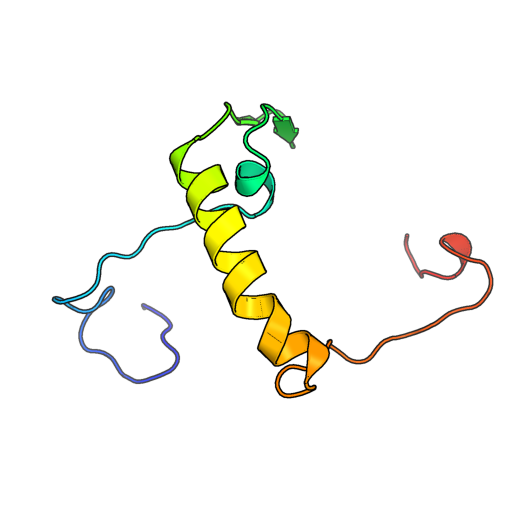20 C C . ASN A 1 81 ? -2.723 -9.881 22.147 1.00 77.62 81 ASN A C 1
ATOM 622 O O . ASN A 1 81 ? -1.547 -9.923 21.787 1.00 77.62 81 ASN A O 1
ATOM 626 N N . GLY A 1 82 ? -3.450 -8.756 22.150 1.00 54.69 82 GLY A N 1
ATOM 627 C CA . GLY A 1 82 ? -2.996 -7.496 21.542 1.00 54.69 82 GLY A CA 1
ATOM 628 C C . GLY A 1 82 ? -3.070 -7.537 20.025 1.00 54.69 82 GLY A C 1
ATOM 629 O O . GLY A 1 82 ? -2.193 -6.920 19.389 1.00 54.69 82 GLY A O 1
#

Secondary structure (DSSP, 8-state):
----SS--SSSS-TT-------GGGGG-S-EEETTEEE---HHHHHHHHHHHHHHHHHHHTTSS-PSPP---TTGGGGSTT-

Foldseek 3Di:
DDDDPDDDPDPPPPPDDDDDADLVLLVQDWDDDPNDTDHRDVVSVVVSVVVCVVVVVCDVVVVDDDDDDDDAPPPPVRDVPD